Protein AF-A0A6A5AC99-F1 (afdb_monomer_lite)

Foldseek 3Di:
DCVVVVVVVCVVPDPVVVCVCVVPDPDDDPLLVVLLVLDDPPDQLVNLVVCVVPPVVVSVVSLVSNCVSVVVSCVVPPLVCVVSNCVSPVSPLSSLLLSCLLVVVVVNVVSCVVVVSDDPVDPSVVSNVVSVNPVVD

Radius of gyration: 19.34 Å; chains: 1; bounding box: 38×30×66 Å

Structure (mmCIF, N/CA/C/O backbone):
data_AF-A0A6A5AC99-F1
#
_entry.id   AF-A0A6A5AC99-F1
#
loop_
_atom_site.group_PDB
_atom_site.id
_atom_site.type_symbol
_atom_site.label_atom_id
_atom_site.label_alt_id
_atom_site.label_comp_id
_atom_site.label_asym_id
_atom_site.label_entity_id
_atom_site.label_seq_id
_atom_site.pdbx_PDB_ins_code
_atom_site.Cartn_x
_atom_site.Cartn_y
_atom_site.Cartn_z
_atom_site.occupancy
_atom_site.B_iso_or_equiv
_atom_site.auth_seq_id
_atom_site.auth_comp_id
_atom_site.auth_asym_id
_atom_site.auth_atom_id
_atom_site.pdbx_PDB_model_num
ATOM 1 N N . MET A 1 1 ? -6.577 -1.799 50.841 1.00 46.59 1 MET A N 1
ATOM 2 C CA . MET A 1 1 ? -7.723 -1.200 50.122 1.00 46.59 1 MET A CA 1
ATOM 3 C C . MET A 1 1 ? -7.604 -1.517 48.629 1.00 46.59 1 MET A C 1
ATOM 5 O O . MET A 1 1 ? -6.750 -0.917 47.997 1.00 46.59 1 MET A O 1
ATOM 9 N N . PRO A 1 2 ? -8.376 -2.482 48.083 1.00 53.31 2 PRO A N 1
ATOM 10 C CA . PRO A 1 2 ? -8.317 -2.882 46.666 1.00 53.31 2 PRO A CA 1
ATOM 11 C C . PRO A 1 2 ? -9.602 -2.597 45.849 1.00 53.31 2 PRO A C 1
ATOM 13 O O . PRO A 1 2 ? -9.635 -2.846 44.648 1.00 53.31 2 PRO A O 1
ATOM 16 N N . ALA A 1 3 ? -10.667 -2.080 46.472 1.00 55.69 3 ALA A N 1
ATOM 17 C CA . ALA A 1 3 ? -12.009 -2.016 45.874 1.00 55.69 3 ALA A CA 1
ATOM 18 C C . ALA A 1 3 ? -12.156 -1.018 44.705 1.00 55.69 3 ALA A C 1
ATOM 20 O O . ALA A 1 3 ? -12.979 -1.224 43.817 1.00 55.69 3 ALA A O 1
ATOM 21 N N . THR A 1 4 ? -11.348 0.043 44.671 1.00 56.75 4 THR A N 1
ATOM 22 C CA . THR A 1 4 ? -11.413 1.089 43.637 1.00 56.75 4 THR A CA 1
ATOM 23 C C . THR A 1 4 ? -10.935 0.614 42.263 1.00 56.75 4 THR A C 1
ATOM 25 O O . THR A 1 4 ? -11.493 1.033 41.255 1.00 56.75 4 THR A O 1
ATOM 28 N N . SER A 1 5 ? -9.961 -0.300 42.208 1.00 64.19 5 SER A N 1
ATOM 29 C CA . SER A 1 5 ? -9.457 -0.865 40.944 1.00 64.19 5 SER A CA 1
ATOM 30 C C . SER A 1 5 ? -10.473 -1.814 40.295 1.00 64.19 5 SER A C 1
ATOM 32 O O . SER A 1 5 ? -10.700 -1.764 39.088 1.00 64.19 5 SER A O 1
ATOM 34 N N . ALA A 1 6 ? -11.161 -2.620 41.113 1.00 69.19 6 ALA A N 1
ATOM 35 C CA . ALA A 1 6 ? -12.181 -3.551 40.637 1.00 69.19 6 ALA A CA 1
ATOM 36 C C . ALA A 1 6 ? -13.391 -2.818 40.041 1.00 69.19 6 ALA A C 1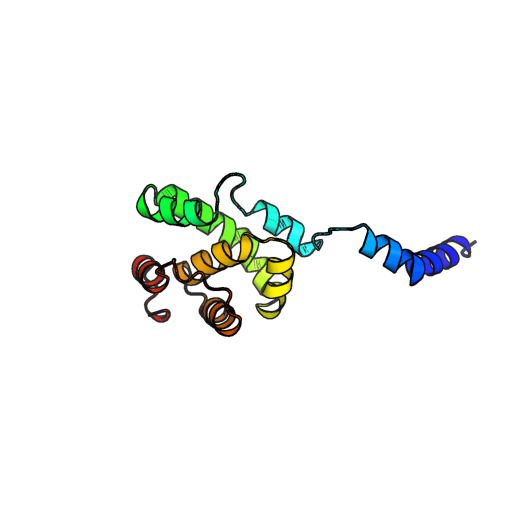
ATOM 38 O O . ALA A 1 6 ? -13.816 -3.145 38.941 1.00 69.19 6 ALA A O 1
ATOM 39 N N . ALA A 1 7 ? -13.898 -1.783 40.720 1.00 72.56 7 ALA A N 1
ATOM 40 C CA . ALA A 1 7 ? -15.013 -0.984 40.212 1.00 72.56 7 ALA A CA 1
ATOM 41 C C . ALA A 1 7 ? -14.662 -0.249 38.904 1.00 72.56 7 ALA A C 1
ATOM 43 O O . ALA A 1 7 ? -15.477 -0.212 37.984 1.00 72.56 7 ALA A O 1
ATOM 44 N N . ALA A 1 8 ? -13.440 0.287 38.790 1.00 73.00 8 ALA A N 1
ATOM 45 C CA . ALA A 1 8 ? -12.967 0.931 37.566 1.00 73.00 8 ALA A CA 1
ATOM 46 C C . ALA A 1 8 ? -12.855 -0.060 36.391 1.00 73.00 8 ALA A C 1
ATOM 48 O O . ALA A 1 8 ? -13.281 0.259 35.282 1.00 73.00 8 ALA A O 1
ATOM 49 N N . ALA A 1 9 ? -12.357 -1.278 36.631 1.00 75.94 9 ALA A N 1
ATOM 50 C CA . ALA A 1 9 ? -12.282 -2.325 35.611 1.00 75.94 9 ALA A CA 1
ATOM 51 C C . ALA A 1 9 ? -13.674 -2.743 35.094 1.00 75.94 9 ALA A C 1
ATOM 53 O O . ALA A 1 9 ? -13.854 -2.941 33.890 1.00 75.94 9 ALA A O 1
ATOM 54 N N . THR A 1 10 ? -14.677 -2.812 35.977 1.00 80.50 10 THR A N 1
ATOM 55 C CA . THR A 1 10 ? -16.066 -3.115 35.591 1.00 80.50 10 THR A CA 1
ATOM 56 C C . THR A 1 10 ? -16.671 -2.018 34.715 1.00 80.50 10 THR A C 1
ATOM 58 O O . THR A 1 10 ? -17.392 -2.309 33.767 1.00 80.50 10 THR A O 1
ATOM 61 N N . VAL A 1 11 ? -16.357 -0.748 34.990 1.00 79.50 11 VAL A N 1
ATOM 62 C CA . VAL A 1 11 ? -16.850 0.384 34.190 1.00 79.50 11 VAL A CA 1
ATOM 63 C C . VAL A 1 11 ? -16.208 0.404 32.799 1.00 79.50 11 VAL A C 1
ATOM 65 O O . VAL A 1 11 ? -16.921 0.577 31.811 1.00 79.50 11 VAL A O 1
ATOM 68 N N . VAL A 1 12 ? -14.893 0.160 32.698 1.00 77.38 12 VAL A N 1
ATOM 69 C CA . VAL A 1 12 ? -14.157 0.126 31.414 1.00 77.38 12 VAL A CA 1
ATOM 70 C C . VAL A 1 12 ? -14.624 -1.015 30.507 1.00 77.38 12 VAL A C 1
ATOM 72 O O . VAL A 1 12 ? -14.600 -0.885 29.288 1.00 77.38 12 VAL A O 1
ATOM 75 N N . THR A 1 13 ? -15.091 -2.116 31.091 1.00 82.38 13 THR A N 1
ATOM 76 C CA . THR A 1 13 ? -15.621 -3.266 30.344 1.00 82.38 13 THR A CA 1
ATOM 77 C C . THR A 1 13 ? -17.132 -3.200 30.116 1.00 82.38 13 THR A C 1
ATOM 79 O O . THR A 1 13 ? -17.689 -4.108 29.497 1.00 82.38 13 THR A O 1
ATOM 82 N N . SER A 1 14 ? -17.807 -2.135 30.572 1.00 90.56 14 SER A N 1
ATOM 83 C CA . SER A 1 14 ? -19.253 -2.006 30.387 1.00 90.56 14 SER A CA 1
ATOM 84 C C . SER A 1 14 ? -19.607 -1.860 28.897 1.00 90.56 14 SER A C 1
ATOM 86 O O . SER A 1 14 ? -19.032 -1.012 28.198 1.00 90.56 14 SER A O 1
ATOM 88 N N . PRO A 1 15 ? -20.546 -2.671 28.377 1.00 81.94 15 PRO A N 1
ATOM 89 C CA . PRO A 1 15 ? -20.979 -2.596 26.983 1.00 81.94 15 PRO A CA 1
ATOM 90 C C . PRO A 1 15 ? -21.474 -1.204 26.579 1.00 81.94 15 PRO A C 1
ATOM 92 O O . PRO A 1 15 ? -21.283 -0.783 25.440 1.00 81.94 15 PRO A O 1
ATOM 95 N N . GLU A 1 16 ? -22.096 -0.479 27.507 1.00 85.50 16 GLU A N 1
ATOM 96 C CA . GLU A 1 16 ? -22.614 0.872 27.316 1.00 85.50 16 GLU A CA 1
ATOM 97 C C . GLU A 1 16 ? -21.480 1.866 27.055 1.00 85.50 16 GLU A C 1
ATOM 99 O O . GLU A 1 16 ? -21.548 2.638 26.097 1.00 85.50 16 GLU A O 1
ATOM 104 N N . LEU A 1 17 ? -20.406 1.812 27.850 1.00 82.81 17 LEU A N 1
ATOM 105 C CA . LEU A 1 17 ? -19.244 2.674 27.653 1.00 82.81 17 LEU A CA 1
ATOM 106 C C . LEU A 1 17 ? -18.509 2.318 26.359 1.00 82.81 17 LEU A C 1
A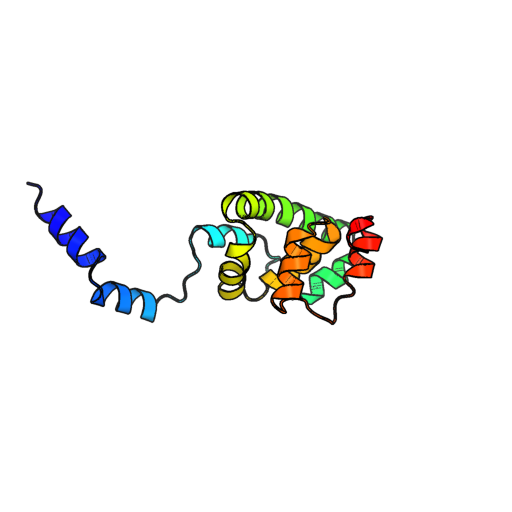TOM 108 O O . LEU A 1 17 ? -18.173 3.217 25.592 1.00 82.81 17 LEU A O 1
ATOM 112 N N . MET A 1 18 ? -18.323 1.027 26.070 1.00 80.44 18 MET A N 1
ATOM 113 C CA . MET A 1 18 ? -17.696 0.581 24.821 1.00 80.44 18 MET A CA 1
ATOM 114 C C . MET A 1 18 ? -18.494 1.040 23.596 1.00 80.44 18 MET A C 1
ATOM 116 O O . MET A 1 18 ? -17.908 1.521 22.630 1.00 80.44 18 MET A O 1
ATOM 120 N N . ARG A 1 19 ? -19.833 0.994 23.644 1.00 75.12 19 ARG A N 1
ATOM 121 C CA . ARG A 1 19 ? -20.695 1.545 22.585 1.00 75.12 19 ARG A CA 1
ATOM 122 C C . ARG A 1 19 ? -20.534 3.053 22.426 1.00 75.12 19 ARG A C 1
ATOM 124 O O . ARG A 1 19 ? -20.452 3.515 21.294 1.00 75.12 19 ARG A O 1
ATOM 131 N N . CYS A 1 20 ? -20.451 3.811 23.518 1.00 74.31 20 CYS A N 1
ATOM 132 C CA . CYS A 1 20 ? -20.201 5.254 23.457 1.00 74.31 20 CYS A CA 1
ATOM 133 C C . CYS A 1 20 ? -18.821 5.581 22.868 1.00 74.31 20 CYS A C 1
ATOM 135 O O . CYS A 1 20 ? -18.719 6.492 22.045 1.00 74.31 20 CYS A O 1
ATOM 137 N N . ILE A 1 21 ? -17.788 4.817 23.246 1.00 75.81 21 ILE A N 1
ATOM 138 C CA . ILE A 1 21 ? -16.421 4.940 22.723 1.00 75.81 21 ILE A CA 1
ATOM 139 C C . ILE A 1 21 ? -16.408 4.650 21.219 1.00 75.81 21 ILE A C 1
ATOM 141 O O . ILE A 1 21 ? -15.970 5.500 20.449 1.00 75.81 21 ILE A O 1
ATOM 145 N N . PHE A 1 22 ? -16.952 3.512 20.779 1.00 71.56 22 PHE A N 1
ATOM 146 C CA . PHE A 1 22 ? -16.986 3.153 19.357 1.00 71.56 22 PHE A CA 1
ATOM 147 C C . PHE A 1 22 ? -17.897 4.060 18.520 1.00 71.56 22 PHE A C 1
ATOM 149 O O . PHE A 1 22 ? -17.619 4.270 17.346 1.00 71.56 22 PHE A O 1
ATOM 156 N N . ALA A 1 23 ? -18.951 4.637 19.106 1.00 67.38 23 ALA A N 1
ATOM 157 C CA . ALA A 1 23 ? -19.815 5.596 18.416 1.00 67.38 23 ALA A CA 1
ATOM 158 C C . ALA A 1 23 ? -19.141 6.959 18.167 1.00 67.38 23 ALA A C 1
ATOM 160 O O . ALA A 1 23 ? -19.573 7.682 17.274 1.00 67.38 23 ALA A O 1
ATOM 161 N N . HIS A 1 24 ? -18.108 7.318 18.943 1.00 54.59 24 HIS A N 1
ATOM 162 C CA . HIS A 1 24 ? -17.416 8.612 18.833 1.00 54.59 24 HIS A CA 1
ATOM 163 C C . HIS A 1 24 ? -15.962 8.504 18.345 1.00 54.59 24 HIS A C 1
ATOM 165 O O . HIS A 1 24 ? -15.388 9.510 17.931 1.00 54.59 24 HIS A O 1
ATOM 171 N N . GLN A 1 25 ? -15.346 7.319 18.371 1.00 62.97 25 GLN A N 1
ATOM 172 C CA . GLN A 1 25 ? -14.002 7.106 17.839 1.00 62.97 25 GLN A CA 1
ATOM 173 C C . GLN A 1 25 ? -14.047 6.684 16.364 1.00 62.97 25 GLN A C 1
ATOM 175 O O . GLN A 1 25 ? -14.214 5.510 16.046 1.00 62.97 25 GLN A O 1
ATOM 180 N N . CYS A 1 26 ? -13.762 7.624 15.460 1.00 62.38 26 CYS A N 1
ATOM 181 C CA . CYS A 1 26 ? -13.110 7.297 14.187 1.00 62.38 26 CYS A CA 1
ATOM 182 C C . CYS A 1 26 ? -11.629 7.008 14.479 1.00 62.38 26 CYS A C 1
ATOM 184 O O . CYS A 1 26 ? -10.783 7.896 14.390 1.00 62.38 26 CYS A O 1
ATOM 186 N N . GLY A 1 27 ? -11.339 5.797 14.952 1.00 67.56 27 GLY A N 1
ATOM 187 C CA . GLY A 1 27 ? -10.016 5.412 15.436 1.00 67.56 27 GLY A CA 1
ATOM 188 C C . GLY A 1 27 ? -9.173 4.679 14.396 1.00 67.56 27 GLY A C 1
ATOM 189 O O . GLY A 1 27 ? -9.681 3.935 13.561 1.00 67.56 27 GLY A O 1
ATOM 190 N N . VAL A 1 28 ? -7.859 4.850 14.501 1.00 78.69 28 VAL A N 1
ATOM 191 C CA . VAL A 1 28 ? -6.867 3.981 13.862 1.00 78.69 28 VAL A CA 1
ATOM 192 C C . VAL A 1 28 ? -6.308 3.064 14.948 1.00 78.69 28 VAL A C 1
ATOM 194 O O . VAL A 1 28 ? -6.004 3.536 16.045 1.00 78.69 28 VAL A O 1
ATOM 197 N N . TYR A 1 29 ? -6.186 1.765 14.663 1.00 85.69 29 TYR A N 1
ATOM 198 C CA . TYR A 1 29 ? -5.595 0.812 15.607 1.00 85.69 29 TYR A CA 1
ATOM 199 C C . TYR A 1 29 ? -4.154 1.204 15.954 1.00 85.69 29 TYR A C 1
ATOM 201 O O . TYR A 1 29 ? -3.428 1.729 15.108 1.00 85.69 29 TYR A O 1
ATOM 209 N N . GLU A 1 30 ? -3.728 0.931 17.188 1.00 87.75 30 GLU A N 1
ATOM 210 C CA . GLU A 1 30 ? -2.406 1.333 17.685 1.00 87.75 30 GLU A CA 1
ATOM 211 C C . GLU A 1 30 ? -1.260 0.809 16.806 1.00 87.75 30 GLU A C 1
ATOM 213 O O . GLU A 1 30 ? -0.320 1.545 16.513 1.00 87.75 30 GLU A O 1
ATOM 218 N N . ASP A 1 31 ? -1.380 -0.418 16.299 1.00 89.62 31 ASP A N 1
ATOM 219 C CA . ASP A 1 31 ? -0.405 -1.032 15.394 1.00 89.62 31 ASP A CA 1
ATOM 220 C C . ASP A 1 31 ? -0.405 -0.418 13.983 1.00 89.62 31 ASP A C 1
ATOM 222 O O . ASP A 1 31 ? 0.596 -0.501 13.274 1.00 89.62 31 ASP A O 1
ATOM 226 N N . ILE A 1 32 ? -1.501 0.232 13.580 1.00 90.88 32 ILE A N 1
ATOM 227 C CA . ILE A 1 32 ? -1.651 0.879 12.269 1.00 90.88 32 ILE A CA 1
ATOM 228 C C . ILE A 1 32 ? -1.167 2.336 12.308 1.00 90.88 32 ILE A C 1
ATOM 230 O O . ILE A 1 32 ? -0.736 2.870 11.283 1.00 90.88 32 ILE A O 1
ATOM 234 N N . LEU A 1 33 ? -1.161 2.985 13.479 1.00 89.06 33 LEU A N 1
ATOM 235 C CA . LEU A 1 33 ? -0.712 4.375 13.627 1.00 89.06 33 LEU A CA 1
ATOM 236 C C . LEU A 1 33 ? 0.678 4.642 13.017 1.00 89.06 33 LEU A C 1
ATOM 238 O O . LEU A 1 33 ? 0.808 5.634 12.293 1.00 89.06 33 LEU A O 1
ATOM 242 N N . PRO A 1 34 ? 1.714 3.803 13.226 1.00 91.38 34 PRO A N 1
ATOM 243 C CA . PRO A 1 34 ? 3.013 4.004 12.588 1.00 91.38 34 PRO A CA 1
ATOM 244 C C . PRO A 1 34 ? 2.944 3.938 11.059 1.00 91.38 34 PRO A C 1
ATOM 246 O O . PRO A 1 34 ? 3.626 4.711 10.391 1.00 91.38 34 PRO A O 1
ATOM 249 N N . LEU A 1 35 ? 2.090 3.072 10.504 1.00 91.38 35 LEU A N 1
ATOM 250 C CA . LEU A 1 35 ? 1.950 2.893 9.057 1.00 91.38 35 LEU A CA 1
ATOM 251 C C . LEU A 1 35 ? 1.350 4.125 8.378 1.00 91.38 35 LEU A C 1
ATOM 253 O O . LEU A 1 35 ? 1.746 4.463 7.266 1.00 91.38 35 LEU A O 1
ATOM 257 N N . THR A 1 36 ? 0.467 4.858 9.065 1.00 87.25 36 THR A N 1
ATOM 258 C CA . THR A 1 36 ? -0.094 6.119 8.540 1.00 87.25 36 THR A CA 1
ATOM 259 C C . THR A 1 36 ? 0.979 7.168 8.239 1.00 87.25 36 THR A C 1
ATOM 261 O O . THR A 1 36 ? 0.808 7.992 7.346 1.00 87.25 36 THR A O 1
ATOM 264 N N . LYS A 1 37 ? 2.112 7.106 8.950 1.00 87.94 37 LYS A N 1
ATOM 265 C CA . LYS A 1 37 ? 3.244 8.028 8.796 1.00 87.94 37 LYS A CA 1
ATOM 266 C C . LYS A 1 37 ? 4.214 7.604 7.692 1.00 87.94 37 LYS A C 1
ATOM 268 O O . LYS A 1 37 ? 5.120 8.365 7.367 1.00 87.94 37 LYS A O 1
ATOM 273 N N . LEU A 1 38 ? 4.057 6.398 7.140 1.00 87.44 38 LEU A N 1
ATOM 274 C CA . LEU A 1 38 ? 4.871 5.919 6.019 1.00 87.44 38 LEU A CA 1
ATOM 275 C C . LEU A 1 38 ? 4.401 6.491 4.685 1.00 87.44 38 LEU A C 1
ATOM 277 O O . LEU A 1 38 ? 5.175 6.526 3.728 1.00 87.44 38 LEU A O 1
ATOM 281 N N . LEU A 1 39 ? 3.144 6.931 4.631 1.00 80.12 39 LEU A N 1
ATOM 282 C CA . LEU A 1 39 ? 2.570 7.519 3.439 1.00 80.12 39 LEU A CA 1
ATOM 283 C C . LEU A 1 39 ? 3.136 8.925 3.214 1.00 80.12 39 LEU A C 1
ATOM 285 O O . LEU A 1 39 ? 3.253 9.708 4.163 1.00 80.12 39 LEU A O 1
ATOM 289 N N . PRO A 1 40 ? 3.471 9.287 1.968 1.00 69.56 40 PRO A N 1
ATOM 290 C CA . PRO A 1 40 ? 3.928 10.632 1.678 1.00 69.56 40 PRO A CA 1
ATOM 291 C C . PRO A 1 40 ? 2.789 11.625 1.936 1.00 69.56 40 PRO A C 1
ATOM 293 O O . PRO A 1 40 ? 1.743 11.554 1.295 1.00 69.56 40 PRO A O 1
ATOM 296 N N . LEU A 1 41 ? 3.012 12.584 2.839 1.00 61.88 41 LEU A N 1
ATOM 297 C CA . LEU A 1 41 ? 1.988 13.503 3.367 1.00 61.88 41 LEU A CA 1
ATOM 298 C C . LEU A 1 41 ? 1.290 14.408 2.328 1.00 61.88 41 LEU A C 1
ATOM 300 O O . LEU A 1 41 ? 0.353 15.119 2.675 1.00 61.88 41 LEU A O 1
ATOM 304 N N . HIS A 1 42 ? 1.698 14.383 1.059 1.00 58.22 42 HIS A N 1
ATOM 305 C CA . HIS A 1 42 ? 1.177 15.271 0.012 1.00 58.22 42 HIS A CA 1
ATOM 306 C C . HIS A 1 42 ? 1.028 14.608 -1.360 1.00 58.22 42 HIS A C 1
ATOM 308 O O . HIS A 1 42 ? 0.717 15.285 -2.340 1.00 58.22 42 HIS A O 1
ATOM 314 N N . LEU A 1 43 ? 1.260 13.299 -1.457 1.00 57.72 43 LEU A N 1
ATOM 315 C CA . LEU A 1 43 ? 1.124 12.584 -2.717 1.00 57.72 43 LEU A CA 1
ATOM 316 C C . LEU A 1 43 ? -0.245 11.914 -2.733 1.00 57.72 43 LEU A C 1
ATOM 318 O O . LEU A 1 43 ? -0.546 11.064 -1.900 1.00 57.72 43 LEU A O 1
ATOM 322 N N . SER A 1 44 ? -1.082 12.304 -3.696 1.00 62.81 44 SER A N 1
ATOM 323 C CA . SER A 1 44 ? -2.194 11.438 -4.085 1.00 62.81 44 SER A CA 1
ATOM 324 C C . SER A 1 44 ? -1.613 10.096 -4.530 1.00 62.81 44 SER A C 1
ATOM 326 O O . SER A 1 44 ? -0.490 10.069 -5.035 1.00 62.81 44 SER A O 1
ATOM 328 N N . ASN A 1 45 ? -2.363 9.005 -4.385 1.00 60.72 45 ASN A N 1
ATOM 329 C CA . ASN A 1 45 ?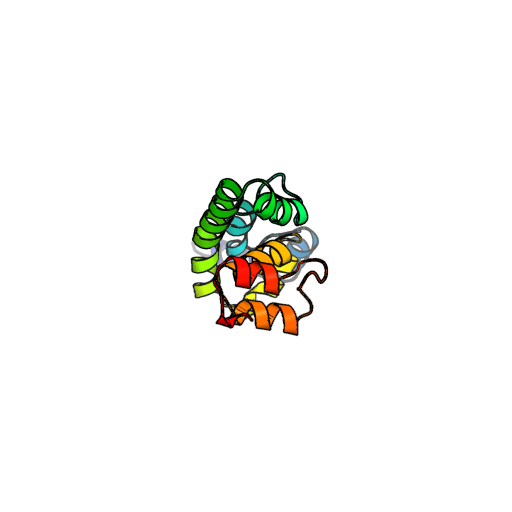 -1.941 7.670 -4.819 1.00 60.72 45 ASN A CA 1
ATOM 330 C C . ASN A 1 45 ? -1.242 7.706 -6.194 1.00 60.72 45 ASN A C 1
ATOM 332 O O . ASN A 1 45 ? -0.063 7.383 -6.315 1.00 60.72 45 ASN A O 1
ATOM 336 N N . ARG A 1 46 ? -1.874 8.314 -7.203 1.00 67.50 46 ARG A N 1
ATOM 337 C CA . ARG A 1 46 ? -1.304 8.446 -8.557 1.00 67.50 46 ARG A CA 1
ATOM 338 C C . ARG A 1 46 ? 0.049 9.159 -8.631 1.00 67.50 46 ARG A C 1
ATOM 340 O O . ARG A 1 46 ? 0.839 8.882 -9.528 1.00 67.50 46 ARG A O 1
ATOM 347 N N . SER A 1 47 ? 0.345 10.067 -7.708 1.00 74.12 47 SER A N 1
ATOM 348 C CA . SER A 1 47 ? 1.601 10.817 -7.708 1.00 74.12 47 SER A CA 1
ATOM 349 C C . SER A 1 47 ? 2.820 9.921 -7.450 1.00 74.12 47 SER A C 1
ATOM 351 O O . SER A 1 47 ? 3.890 10.217 -7.976 1.00 74.12 47 SER A O 1
ATOM 353 N N . LEU A 1 48 ? 2.674 8.810 -6.714 1.00 76.75 48 LEU A N 1
ATOM 354 C CA . LEU A 1 48 ? 3.760 7.837 -6.524 1.00 76.75 48 LEU A CA 1
ATOM 355 C C . LEU A 1 48 ? 4.116 7.114 -7.830 1.00 76.75 48 LEU A C 1
ATOM 357 O O . LEU A 1 48 ? 5.295 6.982 -8.148 1.00 76.75 48 LEU A O 1
ATOM 361 N N . TYR A 1 49 ? 3.115 6.727 -8.624 1.00 79.75 49 TYR A N 1
ATOM 362 C CA . TYR A 1 49 ? 3.341 6.153 -9.952 1.00 79.75 49 TYR A CA 1
ATOM 363 C C . TYR A 1 49 ? 4.054 7.147 -10.886 1.00 79.75 49 TYR A C 1
ATOM 365 O O . TYR A 1 49 ? 5.030 6.800 -11.547 1.00 79.75 49 TYR A O 1
ATOM 373 N N . PHE A 1 50 ? 3.650 8.423 -10.887 1.00 82.06 50 PHE A N 1
ATOM 374 C CA . PHE A 1 50 ? 4.335 9.442 -11.693 1.00 82.06 50 PHE A CA 1
ATOM 375 C C . PHE A 1 50 ? 5.774 9.713 -11.238 1.00 82.06 50 PHE A C 1
ATOM 377 O O . PHE A 1 50 ? 6.625 10.009 -12.078 1.00 82.06 50 PHE A O 1
ATOM 384 N N . LEU A 1 51 ? 6.079 9.585 -9.940 1.00 82.94 51 LEU A N 1
ATOM 385 C CA . LEU A 1 51 ? 7.459 9.665 -9.454 1.00 82.94 51 LEU A CA 1
ATOM 386 C C . LEU A 1 51 ? 8.322 8.537 -10.008 1.00 82.94 51 LEU A C 1
ATOM 388 O O . LEU A 1 51 ? 9.484 8.783 -10.306 1.00 82.94 51 LEU A O 1
ATOM 392 N N . MET A 1 52 ? 7.783 7.333 -10.189 1.00 81.12 52 MET A N 1
ATOM 393 C CA . MET A 1 52 ? 8.544 6.253 -10.812 1.00 81.12 52 MET A CA 1
ATOM 394 C C . MET A 1 52 ? 9.010 6.644 -12.223 1.00 81.12 52 MET A C 1
ATOM 396 O O . MET A 1 52 ? 10.179 6.458 -12.553 1.00 81.12 52 MET A O 1
ATOM 400 N N . ILE A 1 53 ? 8.120 7.236 -13.028 1.00 81.50 53 ILE A N 1
ATOM 401 C CA . ILE A 1 53 ? 8.418 7.634 -14.413 1.00 81.50 53 ILE A CA 1
ATOM 402 C C . ILE A 1 53 ? 9.327 8.873 -14.458 1.00 81.50 53 ILE A C 1
ATOM 404 O O . ILE A 1 53 ? 10.259 8.934 -15.255 1.00 81.50 53 ILE A O 1
ATOM 408 N N . GLY A 1 54 ? 9.046 9.881 -13.626 1.00 84.75 54 GLY A N 1
ATOM 409 C CA . GLY A 1 54 ? 9.674 11.203 -13.720 1.00 84.75 54 GLY A CA 1
ATOM 410 C C . GLY A 1 54 ? 10.857 11.445 -12.779 1.00 84.75 54 GLY A C 1
ATOM 411 O O . GLY A 1 54 ? 11.663 12.337 -13.034 1.00 84.75 54 GLY A O 1
ATOM 412 N N . ASN A 1 55 ? 10.967 10.699 -11.677 1.00 87.38 55 ASN A N 1
ATOM 413 C CA . ASN A 1 55 ? 12.008 10.875 -10.661 1.00 87.38 55 ASN A CA 1
ATOM 414 C C . ASN A 1 55 ? 12.262 9.580 -9.869 1.00 87.38 55 ASN A C 1
ATOM 416 O O . ASN A 1 55 ? 11.972 9.467 -8.671 1.00 87.38 55 ASN A O 1
ATOM 420 N N . TYR A 1 56 ? 12.831 8.597 -10.565 1.00 83.88 56 TYR A N 1
ATOM 421 C CA . TYR A 1 56 ? 13.052 7.265 -10.017 1.00 83.88 56 TYR A CA 1
ATOM 422 C C . TYR A 1 56 ? 13.818 7.227 -8.675 1.00 83.88 56 TYR A C 1
ATOM 424 O O . TYR A 1 56 ? 13.391 6.498 -7.779 1.00 83.88 56 TYR A O 1
ATOM 432 N N . PRO A 1 57 ? 14.901 8.001 -8.451 1.00 88.44 57 PRO A N 1
ATOM 433 C CA . PRO A 1 57 ? 15.603 7.974 -7.166 1.00 88.44 57 PRO A CA 1
ATOM 434 C C . PRO A 1 57 ? 14.708 8.334 -5.972 1.00 88.44 57 PRO A C 1
ATOM 436 O O . PRO A 1 57 ? 14.815 7.713 -4.914 1.00 88.44 57 PRO A O 1
ATOM 439 N N . VAL A 1 58 ? 13.801 9.302 -6.147 1.00 88.12 58 VAL A N 1
ATOM 440 C CA . VAL A 1 58 ? 12.835 9.700 -5.113 1.00 88.12 58 VAL A CA 1
ATOM 441 C C . VAL A 1 58 ? 11.776 8.619 -4.920 1.00 88.12 58 VAL A C 1
ATOM 443 O O . VAL A 1 58 ? 11.473 8.264 -3.782 1.00 88.12 58 VAL A O 1
ATOM 446 N N . PHE A 1 59 ? 11.264 8.040 -6.009 1.00 86.62 59 PHE A N 1
ATOM 447 C CA . PHE A 1 59 ? 10.358 6.893 -5.932 1.00 86.62 59 PHE A CA 1
ATOM 448 C C . PHE A 1 59 ? 10.974 5.733 -5.140 1.00 86.62 59 PHE A C 1
ATOM 450 O O . PHE A 1 59 ? 10.369 5.246 -4.186 1.00 86.62 59 PHE A O 1
ATOM 457 N N . ARG A 1 60 ? 12.212 5.344 -5.468 1.00 86.81 60 ARG A N 1
ATOM 458 C CA . ARG A 1 60 ? 12.921 4.267 -4.770 1.00 86.81 60 ARG A CA 1
ATOM 459 C C . ARG A 1 60 ? 13.116 4.585 -3.290 1.00 86.81 60 ARG A C 1
ATOM 461 O O . ARG A 1 60 ? 12.939 3.712 -2.452 1.00 86.81 60 ARG A O 1
ATOM 468 N N . HIS A 1 61 ? 13.425 5.837 -2.954 1.00 89.50 61 HIS A N 1
ATOM 469 C CA . HIS A 1 61 ? 13.531 6.262 -1.560 1.00 89.50 61 HIS A CA 1
ATOM 470 C C . HIS A 1 61 ? 12.210 6.093 -0.792 1.00 89.50 61 HIS A C 1
ATOM 472 O O . HIS A 1 61 ? 12.221 5.604 0.338 1.00 89.50 61 HIS A O 1
ATOM 478 N N . HIS A 1 62 ? 11.074 6.447 -1.403 1.00 88.19 62 HIS A N 1
ATOM 479 C CA . HIS A 1 62 ? 9.757 6.215 -0.806 1.00 88.19 62 HIS A CA 1
ATOM 480 C C . HIS A 1 62 ? 9.456 4.727 -0.634 1.00 88.19 62 HIS A C 1
ATOM 482 O O . HIS A 1 62 ? 8.977 4.327 0.427 1.00 88.19 62 HIS A O 1
ATOM 488 N N . LEU A 1 63 ? 9.777 3.914 -1.641 1.00 88.69 63 LEU A N 1
ATOM 489 C CA . LEU A 1 63 ? 9.589 2.469 -1.596 1.00 88.69 63 LEU A CA 1
ATOM 490 C C . LEU A 1 63 ? 10.419 1.828 -0.471 1.00 88.69 63 LEU A C 1
ATOM 492 O O . LEU A 1 63 ? 9.877 1.078 0.337 1.00 88.69 63 LEU A O 1
ATOM 496 N N . ASP A 1 64 ? 11.699 2.191 -0.354 1.00 90.69 64 ASP A N 1
ATOM 497 C CA . ASP A 1 64 ? 12.595 1.709 0.704 1.00 90.69 64 ASP A CA 1
ATOM 498 C C . ASP A 1 64 ? 12.117 2.144 2.100 1.00 90.69 64 ASP A C 1
ATOM 500 O O . ASP A 1 64 ? 12.167 1.367 3.058 1.00 90.69 64 ASP A O 1
ATOM 504 N N . HIS A 1 65 ? 11.653 3.390 2.235 1.00 91.44 65 HIS A N 1
ATOM 505 C CA . HIS A 1 65 ? 11.096 3.903 3.487 1.00 91.44 65 HIS A CA 1
ATOM 506 C C . HIS A 1 65 ? 9.837 3.131 3.896 1.00 91.44 65 HIS A C 1
ATOM 508 O O . HIS A 1 65 ? 9.719 2.707 5.048 1.00 91.44 65 HIS A O 1
ATOM 514 N N . PHE A 1 66 ? 8.929 2.898 2.946 1.00 92.56 66 PHE A N 1
ATOM 515 C CA . PHE A 1 66 ? 7.722 2.113 3.169 1.00 92.56 66 PHE A CA 1
ATOM 516 C C . PHE A 1 66 ? 8.064 0.672 3.563 1.00 92.56 66 PHE A C 1
ATOM 518 O O . PHE A 1 66 ? 7.597 0.197 4.597 1.00 92.56 66 PHE A O 1
ATOM 525 N N . ALA A 1 67 ? 8.960 0.013 2.822 1.00 92.12 67 ALA A N 1
ATOM 526 C CA . ALA A 1 67 ? 9.401 -1.355 3.082 1.00 92.12 67 ALA A CA 1
ATOM 527 C C . ALA A 1 67 ? 9.919 -1.542 4.516 1.00 92.12 67 ALA A C 1
ATOM 529 O O . ALA A 1 67 ? 9.562 -2.514 5.188 1.00 92.12 67 ALA A O 1
ATOM 530 N N . ARG A 1 68 ? 10.724 -0.595 5.018 1.00 93.56 68 ARG A N 1
ATOM 531 C CA . ARG A 1 68 ? 11.296 -0.643 6.376 1.00 93.56 68 ARG A CA 1
ATOM 532 C C . ARG A 1 68 ? 10.240 -0.626 7.477 1.00 93.56 68 ARG A C 1
ATOM 534 O O . ARG A 1 68 ? 10.450 -1.258 8.508 1.00 93.56 68 ARG A O 1
ATOM 541 N N . GLY A 1 69 ? 9.139 0.097 7.280 1.00 93.44 69 GLY A N 1
ATOM 542 C CA . GLY A 1 69 ? 8.055 0.173 8.260 1.00 93.44 69 GLY A CA 1
ATOM 543 C C . GLY A 1 69 ? 6.997 -0.916 8.081 1.00 93.44 69 GLY A C 1
ATOM 544 O O . GLY A 1 69 ? 6.495 -1.457 9.063 1.00 93.44 69 GLY A O 1
ATOM 545 N N . PHE A 1 70 ? 6.685 -1.266 6.835 1.00 95.00 70 PHE A N 1
ATOM 546 C CA . PHE A 1 70 ? 5.596 -2.177 6.502 1.00 95.00 70 PHE A CA 1
ATOM 547 C C . PHE A 1 70 ? 5.979 -3.654 6.651 1.00 95.00 70 PHE A C 1
ATOM 549 O O . PHE A 1 70 ? 5.205 -4.426 7.210 1.00 95.00 70 PHE A O 1
ATOM 556 N N . THR A 1 71 ? 7.190 -4.052 6.241 1.00 94.12 71 THR A N 1
ATOM 557 C CA . THR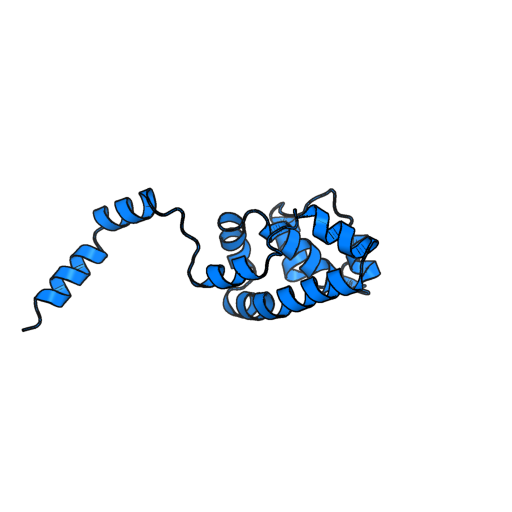 A 1 71 ? 7.630 -5.463 6.299 1.00 94.12 71 THR A CA 1
ATOM 558 C C . THR A 1 71 ? 7.580 -6.046 7.720 1.00 94.12 71 THR A C 1
ATOM 560 O O . THR A 1 71 ? 7.061 -7.152 7.888 1.00 94.12 71 THR A O 1
ATOM 563 N N . PRO A 1 72 ? 8.067 -5.351 8.773 1.00 95.75 72 PRO A N 1
ATOM 564 C CA . PRO A 1 72 ? 7.968 -5.866 10.138 1.00 95.75 72 PRO A CA 1
ATOM 565 C C . PRO A 1 72 ? 6.521 -6.032 10.605 1.00 95.75 72 PRO A C 1
ATOM 567 O O . PRO A 1 72 ? 6.202 -7.035 11.240 1.00 95.75 72 PRO A O 1
ATOM 570 N N . TRP A 1 73 ? 5.644 -5.083 10.266 1.00 95.31 73 TRP A N 1
ATOM 571 C CA . TRP A 1 73 ? 4.225 -5.164 10.604 1.00 95.31 73 TRP A CA 1
ATOM 572 C C . TRP A 1 73 ? 3.560 -6.347 9.893 1.00 95.31 73 TRP A C 1
ATOM 574 O O . TRP A 1 73 ? 2.912 -7.170 10.538 1.00 95.31 73 TRP A O 1
ATOM 584 N N . LEU A 1 74 ? 3.805 -6.506 8.591 1.00 95.19 74 LEU A N 1
ATOM 585 C CA . LEU A 1 74 ? 3.259 -7.610 7.806 1.00 95.19 74 LEU A CA 1
ATOM 586 C C . LEU A 1 74 ? 3.717 -8.971 8.345 1.00 95.19 74 LEU A C 1
ATOM 588 O O . LEU A 1 74 ? 2.917 -9.896 8.433 1.00 95.19 74 LEU A O 1
ATOM 592 N N . LYS A 1 75 ? 4.975 -9.089 8.782 1.00 95.06 75 LYS A N 1
ATOM 593 C CA . LYS A 1 75 ? 5.498 -10.323 9.387 1.00 95.06 75 LYS A CA 1
ATOM 594 C C . LYS A 1 75 ? 4.770 -10.710 10.680 1.00 95.06 75 LYS A C 1
ATOM 596 O O . LYS A 1 75 ? 4.643 -11.895 10.972 1.00 95.06 75 LYS A O 1
ATOM 601 N N . VAL A 1 76 ? 4.340 -9.727 11.470 1.00 96.44 76 VAL A N 1
ATOM 602 C CA . VAL A 1 76 ? 3.647 -9.954 12.748 1.00 96.44 76 VAL A CA 1
ATOM 603 C C . VAL A 1 76 ? 2.157 -10.226 12.537 1.00 96.44 76 VAL A C 1
ATOM 605 O O . VAL A 1 76 ? 1.595 -11.089 13.207 1.00 96.44 76 VAL A O 1
ATOM 608 N N . HIS A 1 77 ? 1.518 -9.497 11.622 1.00 93.56 77 HIS A N 1
ATOM 609 C CA . HIS A 1 77 ? 0.060 -9.468 11.481 1.00 93.56 77 HIS A CA 1
ATOM 610 C C . HIS A 1 77 ? -0.484 -10.273 10.293 1.00 93.56 77 HIS A C 1
ATOM 612 O O . HIS A 1 77 ? -1.678 -10.577 10.265 1.00 93.56 77 HIS A O 1
ATOM 618 N N . GLY A 1 78 ? 0.370 -10.624 9.331 1.00 93.56 78 GLY A N 1
ATOM 619 C CA . GLY A 1 78 ? 0.017 -11.369 8.126 1.00 93.56 78 GLY A CA 1
ATOM 620 C C . GLY A 1 78 ? -0.836 -10.579 7.128 1.00 93.56 78 GLY A C 1
ATOM 621 O O . GLY A 1 78 ? -1.358 -9.499 7.419 1.00 93.56 78 GLY A O 1
ATOM 622 N N . THR A 1 79 ? -1.011 -11.149 5.935 1.00 94.44 79 THR A N 1
ATOM 623 C CA . THR A 1 79 ? -1.831 -10.575 4.852 1.00 94.44 79 THR A CA 1
ATOM 624 C C . THR A 1 79 ? -3.314 -10.481 5.220 1.00 94.44 79 THR A C 1
ATOM 626 O O . THR A 1 79 ? -3.991 -9.536 4.828 1.00 94.44 79 THR A O 1
ATOM 629 N N . SER A 1 80 ? -3.816 -11.369 6.084 1.00 91.75 80 SER A N 1
ATOM 630 C CA . SER A 1 80 ? -5.198 -11.326 6.588 1.00 91.75 80 SER A CA 1
ATOM 631 C C . SER A 1 80 ? -5.550 -10.041 7.350 1.00 91.75 80 SER A C 1
ATOM 633 O O . SER A 1 80 ? -6.727 -9.748 7.549 1.00 91.75 80 SER A O 1
ATOM 635 N N . SER A 1 81 ? -4.552 -9.269 7.794 1.00 92.31 81 SER A N 1
ATOM 636 C CA . SER A 1 81 ? -4.755 -7.994 8.492 1.00 92.31 81 SER A CA 1
ATOM 637 C C . SER A 1 81 ? -4.848 -6.786 7.547 1.00 92.31 81 SER A C 1
ATOM 639 O O . SER A 1 81 ? -5.152 -5.678 7.998 1.00 92.31 81 SER A O 1
ATOM 641 N N . LEU A 1 82 ? -4.627 -6.974 6.242 1.00 94.50 82 LEU A N 1
ATOM 642 C CA . LEU A 1 82 ? -4.680 -5.904 5.241 1.00 94.50 82 LEU A CA 1
ATOM 643 C C . LEU A 1 82 ? -6.060 -5.235 5.105 1.00 94.50 82 LEU A C 1
ATOM 645 O O . LEU A 1 82 ? -6.089 -4.005 5.085 1.00 94.50 82 LEU A O 1
ATOM 649 N N . PRO A 1 83 ? -7.211 -5.943 5.127 1.00 93.75 83 PRO A N 1
ATOM 650 C CA . PRO A 1 83 ? -8.523 -5.289 5.053 1.00 93.75 83 PRO A CA 1
ATOM 651 C C . PRO A 1 83 ? -8.746 -4.283 6.181 1.00 93.75 83 PRO A C 1
ATOM 653 O O . PRO A 1 83 ? -9.298 -3.199 5.979 1.00 93.75 83 PRO A O 1
ATOM 656 N N . ARG A 1 84 ? -8.263 -4.617 7.385 1.00 91.06 84 ARG A N 1
ATOM 657 C CA . ARG A 1 84 ? -8.323 -3.728 8.549 1.00 91.06 84 ARG A CA 1
ATOM 658 C C . ARG A 1 84 ? -7.509 -2.462 8.306 1.00 91.06 84 ARG A C 1
ATOM 660 O O . ARG A 1 84 ? -7.989 -1.361 8.556 1.00 91.06 84 ARG A O 1
ATOM 667 N N . LEU A 1 85 ? -6.294 -2.620 7.790 1.00 91.62 85 LEU A N 1
ATOM 668 C CA . LEU A 1 85 ? -5.423 -1.507 7.433 1.00 91.62 85 LEU A CA 1
ATOM 669 C C . LEU A 1 85 ? -6.064 -0.603 6.367 1.00 91.62 85 LEU A C 1
ATOM 671 O O . LEU A 1 85 ? -6.072 0.616 6.526 1.00 91.62 85 LEU A O 1
ATOM 675 N N . PHE A 1 86 ? -6.645 -1.189 5.323 1.00 91.50 86 PHE A N 1
ATOM 676 C CA . PHE A 1 86 ? -7.270 -0.464 4.213 1.00 91.50 86 PHE A CA 1
ATOM 677 C C . PHE A 1 86 ? -8.530 0.292 4.632 1.00 91.50 86 PHE A C 1
ATOM 679 O O . PHE A 1 86 ? -8.776 1.398 4.157 1.00 91.50 86 PHE A O 1
ATOM 686 N N . THR 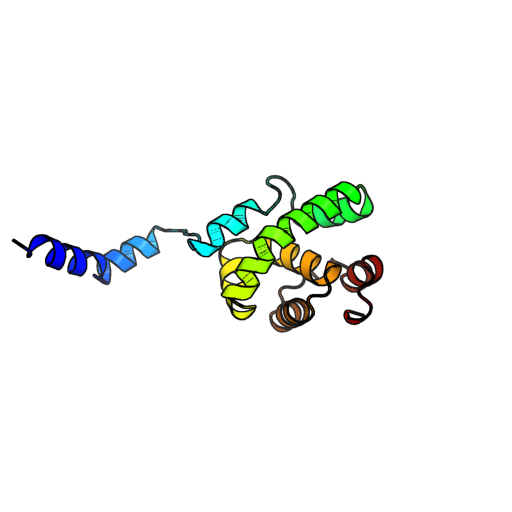A 1 87 ? -9.278 -0.257 5.590 1.00 89.00 87 THR A N 1
ATOM 687 C CA . THR A 1 87 ? -10.431 0.421 6.197 1.00 89.00 87 THR A CA 1
ATOM 688 C C . THR A 1 87 ? -9.999 1.660 6.990 1.00 89.00 87 THR A C 1
ATOM 690 O O . THR A 1 87 ? -10.674 2.686 6.952 1.00 89.00 87 THR A O 1
ATOM 693 N N . CYS A 1 88 ? -8.866 1.594 7.698 1.00 88.19 88 CYS A N 1
ATOM 694 C CA . CYS A 1 88 ? -8.349 2.725 8.472 1.00 88.19 88 CYS A CA 1
ATOM 695 C C . CYS A 1 88 ? -7.635 3.775 7.612 1.00 88.19 88 CYS A C 1
ATOM 697 O O . CYS A 1 88 ? -7.592 4.945 7.991 1.00 88.19 88 CYS A O 1
ATOM 699 N N . VAL A 1 89 ? -7.033 3.371 6.490 1.00 87.69 89 VAL A N 1
ATOM 700 C CA . VAL A 1 89 ? -6.200 4.245 5.660 1.00 87.69 89 VAL A CA 1
ATOM 701 C C . VAL A 1 89 ? -6.520 4.040 4.183 1.00 87.69 89 VAL A C 1
ATOM 703 O O . VAL A 1 89 ? -5.964 3.170 3.518 1.00 87.69 89 VAL A O 1
ATOM 706 N N . VAL A 1 90 ? -7.389 4.906 3.659 1.00 84.75 90 VAL A N 1
ATOM 707 C CA . VAL A 1 90 ? -7.972 4.807 2.307 1.00 84.75 90 VAL A CA 1
ATOM 708 C C . VAL A 1 90 ? -6.924 4.783 1.185 1.00 84.75 90 VAL A C 1
ATOM 710 O O . VAL A 1 90 ? -7.135 4.154 0.155 1.00 84.75 90 VAL A O 1
ATOM 713 N N . SER A 1 91 ? -5.779 5.445 1.360 1.00 84.50 91 SER A N 1
ATOM 714 C CA . SER A 1 91 ? -4.692 5.468 0.368 1.00 84.50 91 SER A CA 1
ATOM 715 C C . SER A 1 91 ? -3.750 4.261 0.438 1.00 84.50 91 SER A C 1
ATOM 717 O O . SER A 1 91 ? -2.923 4.063 -0.452 1.00 84.50 91 SER A O 1
ATOM 719 N N . MET A 1 92 ? -3.862 3.436 1.479 1.00 89.69 92 MET A N 1
ATOM 720 C CA . MET A 1 92 ? -2.938 2.334 1.715 1.00 89.69 92 MET A CA 1
ATOM 721 C C . MET A 1 92 ? -2.998 1.203 0.675 1.00 89.69 92 MET A C 1
ATOM 723 O O . MET A 1 92 ? -1.912 0.752 0.312 1.00 89.69 92 MET A O 1
ATOM 727 N N . PRO A 1 93 ? -4.170 0.770 0.149 1.00 90.56 93 PRO A N 1
ATOM 728 C CA . PRO A 1 93 ? -4.234 -0.302 -0.851 1.00 90.56 93 PRO A CA 1
ATOM 729 C C . PRO A 1 93 ? -3.301 -0.052 -2.032 1.00 90.56 93 PRO A C 1
ATOM 731 O O . PRO A 1 93 ? -2.451 -0.876 -2.330 1.00 90.56 93 PRO A O 1
ATOM 734 N N . PHE A 1 94 ? -3.360 1.149 -2.601 1.00 88.62 94 PHE A N 1
ATOM 735 C CA . PHE A 1 94 ? -2.532 1.549 -3.734 1.00 88.62 94 PHE A CA 1
ATOM 736 C C . PHE A 1 94 ? -1.025 1.532 -3.431 1.00 88.62 94 PHE A C 1
ATOM 738 O O . PHE A 1 94 ? -0.204 1.137 -4.256 1.00 88.62 94 PHE A O 1
ATOM 745 N N . THR A 1 95 ? -0.628 1.990 -2.240 1.00 89.38 95 THR A N 1
ATOM 746 C CA . THR A 1 95 ? 0.795 1.992 -1.859 1.00 89.38 95 THR A CA 1
ATOM 747 C C . THR A 1 95 ? 1.294 0.563 -1.665 1.00 89.38 95 THR A C 1
ATOM 749 O O . THR A 1 95 ? 2.407 0.240 -2.075 1.00 89.38 95 THR A O 1
ATOM 752 N N . VAL A 1 96 ? 0.457 -0.296 -1.075 1.00 92.50 96 VAL A N 1
ATOM 753 C CA . VAL A 1 96 ? 0.737 -1.724 -0.899 1.00 92.50 96 VAL A CA 1
ATOM 754 C C . VAL A 1 96 ? 0.784 -2.445 -2.246 1.00 92.50 96 VAL A C 1
ATOM 756 O O . VAL A 1 96 ? 1.684 -3.251 -2.452 1.00 92.50 96 VAL A O 1
ATOM 759 N N . GLU A 1 97 ? -0.107 -2.108 -3.175 1.00 91.56 97 GLU A N 1
ATOM 760 C CA . GLU A 1 97 ? -0.133 -2.611 -4.549 1.00 91.56 97 GLU A CA 1
ATOM 761 C C . GLU A 1 97 ? 1.193 -2.316 -5.269 1.00 91.56 97 GLU A C 1
ATOM 763 O O . GLU A 1 97 ? 1.905 -3.251 -5.639 1.00 91.56 97 GLU A O 1
ATOM 768 N N . LEU A 1 98 ? 1.595 -1.040 -5.360 1.00 89.44 98 LEU A N 1
ATOM 769 C CA . LEU A 1 98 ? 2.882 -0.646 -5.952 1.00 89.44 98 LEU A CA 1
ATOM 770 C C . LEU A 1 98 ? 4.064 -1.346 -5.276 1.00 89.44 98 LEU A C 1
ATOM 772 O O . LEU A 1 98 ? 4.971 -1.847 -5.942 1.00 89.44 98 LEU A O 1
ATOM 776 N N . PHE A 1 99 ? 4.060 -1.373 -3.942 1.00 91.50 99 PHE A N 1
ATOM 777 C CA . PHE A 1 99 ? 5.116 -2.007 -3.168 1.00 91.50 99 PHE A CA 1
ATOM 778 C C . PHE A 1 99 ? 5.235 -3.498 -3.480 1.00 91.50 99 PHE A C 1
ATOM 780 O O . PHE A 1 99 ? 6.336 -3.985 -3.743 1.00 91.50 99 PHE A O 1
ATOM 787 N N . SER A 1 100 ? 4.110 -4.208 -3.485 1.00 92.31 100 SER A N 1
ATOM 788 C CA . SER A 1 100 ? 4.072 -5.649 -3.709 1.00 92.31 100 SER A CA 1
ATOM 789 C C . SER A 1 100 ? 4.575 -6.025 -5.101 1.00 92.31 100 SER A C 1
ATOM 791 O O . SER A 1 100 ? 5.396 -6.936 -5.213 1.00 92.31 100 SER A O 1
ATOM 793 N N . ALA A 1 101 ? 4.200 -5.258 -6.131 1.00 90.81 101 ALA A N 1
ATOM 794 C CA . ALA A 1 101 ? 4.667 -5.463 -7.497 1.00 90.81 101 ALA A CA 1
ATOM 795 C C . ALA A 1 101 ? 6.169 -5.186 -7.652 1.00 90.81 101 ALA A C 1
ATOM 797 O O . ALA A 1 101 ? 6.881 -5.975 -8.267 1.00 90.81 101 ALA A O 1
ATOM 798 N N . CYS A 1 102 ? 6.686 -4.101 -7.065 1.00 88.62 102 CYS A N 1
ATOM 799 C CA . CYS A 1 102 ? 8.107 -3.762 -7.184 1.00 88.62 102 CYS A CA 1
ATOM 800 C C . CYS A 1 102 ? 9.027 -4.689 -6.373 1.00 88.62 102 CYS A C 1
ATOM 802 O O . CYS A 1 102 ? 10.171 -4.926 -6.764 1.00 88.62 102 CYS A O 1
ATOM 804 N N . VAL A 1 103 ? 8.562 -5.198 -5.231 1.00 88.88 103 VAL A N 1
ATOM 805 C CA . VAL A 1 103 ? 9.365 -6.070 -4.357 1.00 88.88 103 VAL A CA 1
ATOM 806 C C . VAL A 1 103 ? 9.184 -7.554 -4.690 1.00 88.88 103 VAL A C 1
ATOM 808 O O . VAL A 1 103 ? 10.056 -8.353 -4.357 1.00 88.88 103 VAL A O 1
ATOM 811 N N . GLY A 1 104 ? 8.108 -7.921 -5.390 1.00 88.69 104 GLY A N 1
ATOM 812 C CA . GLY A 1 104 ? 7.806 -9.309 -5.740 1.00 88.69 104 GLY A CA 1
ATOM 813 C C . GLY A 1 104 ? 7.095 -10.077 -4.621 1.00 88.69 104 GLY A C 1
ATOM 814 O O . GLY A 1 104 ? 7.284 -11.284 -4.482 1.00 88.69 104 GLY A O 1
ATOM 815 N N . HIS A 1 105 ? 6.289 -9.393 -3.804 1.00 91.25 105 HIS A N 1
ATOM 816 C CA . HIS A 1 105 ? 5.467 -10.021 -2.763 1.00 91.25 105 HIS A CA 1
ATOM 817 C C . HIS A 1 105 ? 4.190 -10.620 -3.360 1.00 91.25 105 HIS A C 1
ATOM 819 O O . HIS A 1 105 ? 3.113 -10.031 -3.266 1.00 91.25 105 HIS A O 1
ATOM 825 N N . LEU A 1 106 ? 4.327 -11.785 -3.997 1.00 90.06 106 LEU A N 1
ATOM 826 C CA . LEU A 1 106 ? 3.229 -12.488 -4.673 1.00 90.06 106 LEU A CA 1
ATOM 827 C C . LEU A 1 106 ? 2.054 -12.797 -3.743 1.00 90.06 106 LEU A C 1
ATOM 829 O O . LEU A 1 106 ? 0.910 -12.662 -4.144 1.00 90.06 106 LEU A O 1
ATOM 833 N N . ASP A 1 107 ? 2.330 -13.112 -2.479 1.00 92.50 107 ASP A N 1
ATOM 834 C CA . ASP A 1 107 ? 1.314 -13.356 -1.455 1.00 92.50 107 ASP A CA 1
ATOM 835 C C . ASP A 1 107 ? 0.389 -12.152 -1.230 1.00 92.50 107 ASP A C 1
ATOM 837 O O . ASP A 1 107 ? -0.802 -12.312 -0.966 1.00 92.50 107 ASP A O 1
ATOM 841 N N . ILE A 1 108 ? 0.934 -10.940 -1.340 1.00 94.75 108 ILE A N 1
ATOM 842 C CA . ILE A 1 108 ? 0.161 -9.702 -1.261 1.00 94.75 108 ILE A CA 1
ATOM 843 C C . ILE A 1 108 ? -0.546 -9.434 -2.590 1.00 94.75 108 ILE A C 1
ATOM 845 O O . ILE A 1 108 ? -1.704 -9.034 -2.571 1.00 94.75 108 ILE A O 1
ATOM 849 N N . VAL A 1 109 ? 0.122 -9.650 -3.728 1.00 92.50 109 VAL A N 1
ATOM 850 C CA . VAL A 1 109 ? -0.476 -9.445 -5.060 1.00 92.50 109 VAL A CA 1
ATOM 851 C C . VAL A 1 109 ? -1.705 -10.338 -5.241 1.00 92.50 109 VAL A C 1
ATOM 853 O O . VAL A 1 109 ? -2.778 -9.825 -5.551 1.00 92.50 109 VAL A O 1
ATOM 856 N N . ASP A 1 110 ? -1.582 -11.635 -4.954 1.00 93.06 110 ASP A N 1
ATOM 857 C CA . ASP A 1 110 ? -2.682 -12.603 -5.011 1.00 93.06 110 ASP A CA 1
ATOM 858 C C . ASP A 1 110 ? -3.823 -12.175 -4.081 1.00 93.06 110 ASP A C 1
ATOM 860 O O . ASP A 1 110 ? -4.981 -12.112 -4.487 1.00 93.06 110 ASP A O 1
ATOM 864 N N . PHE A 1 111 ? -3.490 -11.766 -2.851 1.00 95.25 111 PHE A N 1
ATOM 865 C CA . PHE A 1 111 ? -4.474 -11.264 -1.897 1.00 95.25 111 PHE A CA 1
ATOM 866 C C . PHE A 1 111 ? -5.241 -10.041 -2.427 1.00 95.25 111 PHE A C 1
ATOM 868 O O . PHE A 1 111 ? -6.460 -9.963 -2.264 1.00 95.25 111 PHE A O 1
ATOM 875 N N . LEU A 1 112 ? -4.541 -9.075 -3.030 1.00 94.12 112 LEU A N 1
ATOM 876 C CA . LEU A 1 112 ? -5.151 -7.862 -3.576 1.00 94.12 112 LEU A CA 1
ATOM 877 C C . LEU A 1 112 ? -6.071 -8.178 -4.759 1.00 94.12 112 LEU A C 1
ATOM 879 O O . LEU A 1 112 ? -7.132 -7.563 -4.864 1.00 94.12 112 LEU A O 1
ATOM 883 N N . ILE A 1 113 ? -5.684 -9.127 -5.615 1.00 92.75 113 ILE A N 1
ATOM 884 C CA . ILE A 1 113 ? -6.492 -9.587 -6.751 1.00 92.75 113 ILE A CA 1
ATOM 885 C C . ILE A 1 113 ? -7.755 -10.295 -6.250 1.00 92.75 113 ILE A C 1
ATOM 887 O O . ILE A 1 113 ? -8.858 -9.933 -6.656 1.00 92.75 113 ILE A O 1
ATOM 891 N N . ASP A 1 114 ? -7.614 -11.241 -5.319 1.00 94.88 114 ASP A N 1
ATOM 892 C CA . ASP A 1 114 ? -8.727 -12.040 -4.786 1.00 94.88 114 ASP A CA 1
ATOM 893 C C . ASP A 1 114 ? -9.799 -11.193 -4.079 1.00 94.88 114 ASP A C 1
ATOM 895 O O . ASP A 1 114 ? -10.964 -11.590 -4.005 1.00 94.88 114 ASP A O 1
ATOM 899 N N . HIS A 1 115 ? -9.414 -10.028 -3.550 1.00 93.75 115 HIS A N 1
ATOM 900 C CA . HIS A 1 115 ? -10.289 -9.133 -2.786 1.00 93.75 115 HIS A CA 1
ATOM 901 C C . HIS A 1 115 ? -10.663 -7.841 -3.531 1.00 93.75 115 HIS A C 1
ATOM 903 O O . HIS A 1 115 ? -11.268 -6.961 -2.920 1.00 93.75 115 HIS A O 1
ATOM 909 N N . ASP A 1 116 ? -10.329 -7.727 -4.822 1.00 91.81 116 ASP A N 1
ATOM 910 C CA . ASP A 1 116 ? -10.658 -6.571 -5.675 1.00 91.81 116 ASP A CA 1
ATOM 911 C C . ASP A 1 116 ? -10.108 -5.229 -5.134 1.00 91.81 116 ASP A C 1
ATOM 913 O O . ASP A 1 116 ? -10.772 -4.193 -5.142 1.00 91.81 116 ASP A O 1
ATOM 917 N N . TYR A 1 117 ? -8.873 -5.250 -4.615 1.00 92.19 117 TYR A N 1
ATOM 918 C CA . TYR A 1 117 ? -8.169 -4.058 -4.112 1.00 92.19 117 TYR A CA 1
ATOM 919 C C . TYR A 1 117 ? -7.193 -3.433 -5.119 1.00 92.19 117 TYR A C 1
ATOM 921 O O . TYR A 1 117 ? -6.612 -2.387 -4.825 1.00 92.19 117 TYR A O 1
ATOM 929 N N . VAL A 1 118 ? -6.992 -4.072 -6.271 1.00 90.31 118 VAL A N 1
ATOM 930 C CA . VAL A 1 118 ? -6.090 -3.613 -7.337 1.00 90.31 118 VAL A CA 1
ATOM 931 C C . VAL A 1 118 ? -6.696 -2.417 -8.071 1.00 90.31 118 VAL A C 1
ATOM 933 O O . VAL A 1 118 ? -7.863 -2.455 -8.460 1.00 90.31 118 VAL A O 1
ATOM 936 N N . ASP A 1 119 ? -5.908 -1.366 -8.313 1.00 87.00 119 ASP A N 1
ATOM 937 C CA . ASP A 1 119 ? -6.312 -0.283 -9.208 1.00 87.00 119 ASP A CA 1
ATOM 938 C C . ASP A 1 119 ? -6.060 -0.699 -10.673 1.00 87.00 119 ASP A C 1
ATOM 940 O O . ASP A 1 119 ? -4.912 -0.752 -11.119 1.00 87.00 119 ASP A O 1
ATOM 944 N N . PRO A 1 120 ? -7.107 -0.933 -11.489 1.00 83.88 120 PRO A N 1
ATOM 945 C CA . PRO A 1 120 ? -6.939 -1.403 -12.865 1.00 83.88 120 PRO A CA 1
ATOM 946 C C . PRO A 1 120 ? -6.264 -0.372 -13.782 1.00 83.88 120 PRO A C 1
ATOM 948 O O . PRO A 1 120 ? -5.897 -0.697 -14.910 1.00 83.88 120 PRO A O 1
ATOM 951 N N . SER A 1 121 ? -6.121 0.885 -13.344 1.00 82.94 121 SER A N 1
ATOM 952 C CA . SER A 1 121 ? -5.390 1.910 -14.094 1.00 82.94 121 SER A CA 1
ATOM 953 C C . SER A 1 121 ? -3.871 1.805 -13.947 1.00 82.94 121 SER A C 1
ATOM 955 O O . SER A 1 121 ? -3.146 2.507 -14.657 1.00 82.94 121 SER A O 1
ATOM 957 N N . ILE A 1 122 ? -3.383 0.935 -13.059 1.00 81.00 122 ILE A N 1
ATOM 958 C CA . ILE A 1 122 ? -1.963 0.734 -12.810 1.00 81.00 122 ILE A CA 1
ATOM 959 C C . ILE A 1 122 ? -1.460 -0.488 -13.581 1.00 81.00 122 ILE A C 1
ATOM 961 O O . ILE A 1 122 ? -1.954 -1.598 -13.387 1.00 81.00 122 ILE A O 1
ATOM 965 N N . PRO A 1 123 ? -0.447 -0.325 -14.450 1.00 83.75 123 PRO A N 1
ATOM 966 C CA . PRO A 1 123 ? 0.118 -1.448 -15.181 1.00 83.75 123 PRO A CA 1
ATOM 967 C C . PRO A 1 123 ? 1.066 -2.245 -14.271 1.00 83.75 123 PRO A C 1
ATOM 969 O O . PRO A 1 123 ? 2.286 -2.115 -14.357 1.00 83.75 123 PRO A O 1
ATOM 972 N N . LEU A 1 124 ? 0.512 -3.065 -13.370 1.00 83.19 124 LEU A N 1
ATOM 973 C CA . LEU A 1 124 ? 1.286 -3.836 -12.384 1.00 83.19 124 LEU A CA 1
ATOM 974 C C . LEU A 1 124 ? 2.350 -4.738 -13.010 1.00 83.19 124 LEU A C 1
ATOM 976 O O . LEU A 1 124 ? 3.456 -4.844 -12.484 1.00 83.19 124 LEU A O 1
ATOM 980 N N . MET A 1 125 ? 2.036 -5.346 -14.153 1.00 84.00 125 MET A N 1
ATOM 981 C CA . MET A 1 125 ? 2.975 -6.187 -14.892 1.00 84.00 125 MET A CA 1
ATOM 982 C C . MET A 1 125 ? 4.186 -5.386 -15.380 1.00 84.00 125 MET A C 1
ATOM 984 O O . MET A 1 125 ? 5.322 -5.835 -15.229 1.00 84.00 125 MET A O 1
ATOM 988 N N . ASP A 1 126 ? 3.965 -4.170 -15.887 1.00 82.69 126 ASP A N 1
ATOM 989 C CA . ASP A 1 126 ? 5.051 -3.291 -16.321 1.00 82.69 126 ASP A CA 1
ATOM 990 C C . ASP A 1 126 ? 5.905 -2.865 -15.125 1.00 82.69 126 ASP A C 1
ATOM 992 O O . ASP A 1 126 ? 7.129 -2.845 -15.225 1.00 82.69 126 ASP A O 1
ATOM 996 N N . LEU A 1 127 ? 5.281 -2.575 -13.976 1.00 83.19 127 LEU A N 1
ATOM 997 C CA . LEU A 1 127 ? 5.985 -2.232 -12.735 1.00 83.19 127 LEU A CA 1
ATOM 998 C C . LEU A 1 127 ? 6.879 -3.369 -12.244 1.00 83.19 127 LEU A C 1
ATOM 1000 O O . LEU A 1 127 ? 8.035 -3.141 -11.882 1.00 83.19 127 LEU A O 1
ATOM 1004 N N . ALA A 1 128 ? 6.345 -4.586 -12.232 1.00 86.56 128 ALA A N 1
ATOM 1005 C CA . ALA A 1 128 ? 7.073 -5.766 -11.809 1.00 86.56 128 ALA A CA 1
ATOM 1006 C C . ALA A 1 128 ? 8.226 -6.088 -12.766 1.00 86.56 128 ALA A C 1
ATOM 1008 O O . ALA A 1 128 ? 9.362 -6.274 -12.323 1.00 86.56 128 ALA A O 1
ATOM 1009 N N . ALA A 1 129 ? 7.970 -6.069 -14.078 1.00 85.44 129 ALA A N 1
ATOM 1010 C CA . ALA A 1 129 ? 8.993 -6.267 -15.101 1.00 85.44 129 ALA A CA 1
ATOM 1011 C C . ALA A 1 129 ? 10.100 -5.210 -14.993 1.00 85.44 129 ALA A C 1
ATOM 1013 O O . ALA A 1 129 ? 11.288 -5.535 -15.028 1.00 85.44 129 ALA A O 1
ATOM 1014 N N . TRP A 1 130 ? 9.715 -3.951 -14.786 1.00 81.88 130 TRP A N 1
ATOM 1015 C CA . TRP A 1 130 ? 10.635 -2.838 -14.594 1.00 81.88 130 TRP A CA 1
ATOM 1016 C C . TRP A 1 130 ? 11.506 -3.012 -13.340 1.00 81.88 130 TRP A C 1
ATOM 1018 O O . TRP A 1 130 ? 12.704 -2.735 -13.373 1.00 81.88 130 TRP A O 1
ATOM 1028 N N . 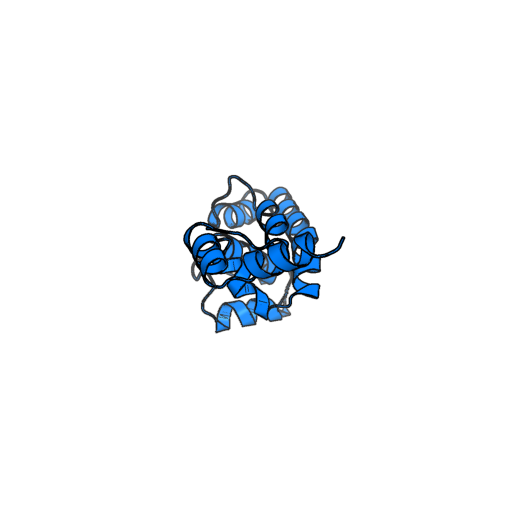ALA A 1 131 ? 10.933 -3.531 -12.252 1.00 83.00 131 ALA A N 1
ATOM 1029 C CA . ALA A 1 131 ? 11.652 -3.835 -11.016 1.00 83.00 131 ALA A CA 1
ATOM 1030 C C . ALA A 1 131 ? 12.459 -5.151 -11.064 1.00 83.00 131 ALA A C 1
ATOM 1032 O O . ALA A 1 131 ? 13.126 -5.494 -10.088 1.00 83.00 131 ALA A O 1
ATOM 1033 N N . GLY A 1 132 ? 12.426 -5.883 -12.184 1.00 83.38 132 GLY A N 1
ATOM 1034 C CA . GLY A 1 132 ? 13.129 -7.157 -12.355 1.00 83.38 132 GLY A CA 1
ATOM 1035 C C . GLY A 1 132 ? 12.449 -8.354 -11.681 1.00 83.38 132 GLY A C 1
ATOM 1036 O O . GLY A 1 132 ? 13.088 -9.386 -11.482 1.00 83.38 132 GLY A O 1
ATOM 1037 N N . GLN A 1 133 ? 11.166 -8.240 -11.335 1.00 80.38 133 GLN A N 1
ATOM 1038 C CA . GLN A 1 133 ? 10.387 -9.278 -10.658 1.00 80.38 133 GLN A CA 1
ATOM 1039 C C . GLN A 1 133 ? 9.752 -10.244 -11.667 1.00 80.38 133 GLN A C 1
ATOM 1041 O O . GLN A 1 133 ? 8.543 -10.232 -11.885 1.00 80.38 133 GLN A O 1
ATOM 1046 N N . LEU A 1 134 ? 10.573 -11.103 -12.282 1.00 68.62 134 LEU A N 1
ATOM 1047 C CA . LEU A 1 134 ? 10.131 -12.047 -13.323 1.00 68.62 134 LEU A CA 1
ATOM 1048 C C . LEU A 1 134 ? 9.021 -13.020 -12.885 1.00 68.62 134 LEU A C 1
ATOM 1050 O O . LEU A 1 134 ? 8.320 -13.543 -13.740 1.00 68.62 134 LEU A O 1
ATOM 1054 N N . THR A 1 135 ? 8.865 -13.288 -11.586 1.00 63.12 135 THR A N 1
ATOM 1055 C CA . THR A 1 135 ? 7.869 -14.247 -11.068 1.00 63.12 135 THR A CA 1
ATOM 1056 C C . THR A 1 135 ? 6.463 -13.653 -10.935 1.00 63.12 135 THR A C 1
ATOM 1058 O O . THR A 1 135 ? 5.505 -14.398 -10.785 1.00 63.12 135 THR A O 1
ATOM 1061 N N . VAL A 1 136 ? 6.331 -12.323 -10.965 1.00 58.41 136 VAL A N 1
ATOM 1062 C CA . VAL A 1 136 ? 5.033 -11.613 -10.940 1.00 58.41 136 VAL A CA 1
ATOM 1063 C C . VAL A 1 136 ? 4.423 -11.533 -12.355 1.00 58.41 136 VAL A C 1
ATOM 1065 O O . VAL A 1 136 ? 3.326 -11.010 -12.531 1.00 58.41 136 VAL A O 1
ATOM 1068 N N . MET A 1 137 ? 5.155 -12.015 -13.366 1.00 51.47 137 MET A N 1
ATOM 1069 C CA . MET A 1 137 ? 4.833 -11.923 -14.792 1.00 51.47 137 MET A CA 1
ATOM 1070 C C . MET A 1 137 ? 3.950 -13.073 -15.281 1.00 51.47 137 MET A C 1
ATOM 1072 O O . MET A 1 137 ? 4.174 -14.222 -14.838 1.00 51.47 137 MET A O 1
#

Secondary structure (DSSP, 8-state):
--HHHHHHHHHHT-HHHHHHHHHH--PPPTTTHHHHTTS-TT--HHHHHHHHHH-HHHHHHHHHHHHHHHHHHHHHH-GGGHHHHHHH-TTHHHHHHHHHHHHT-HHHHHHHHHTT---TTS-HHHHHHHTT-GGG-

pLDDT: mean 83.1, std 11.38, range [46.59, 96.44]

Organism: Aphanomyces astaci (NCBI:txid112090)

Sequence (137 aa):
MPATSAAAATVVTSPELMRCIFAHQCGVYEDILPLTKLLPLHLSNRSLYFLMIGNYPVFRHHLDHFARGFTPWLKVHGTSSLPRLFTCVVSMPFTVELFSACVGHLDIVDFLIDHDYVDPSIPLMDLAAWAGQLTVM